Protein AF-A0A1V0TQT6-F1 (afdb_monomer)

Foldseek 3Di:
DDVVVVVVVVVVVVVVVVVVVCVVCLVVVCVVVVHDSVVSVVVVVVVVVCVVCVVVVVVVVCVVPDVPPPDPDPDDPPDD

pLDDT: mean 82.96, std 17.21, range [38.81, 96.62]

Mean predicted aligned error: 9.19 Å

InterPro domains:
  IPR036259 MFS transporter superfamily [G3DSA:1.20.1250.20] (2-75)
  IPR036259 MFS transporter superfamily [SSF103473] (3-67)
  IPR050189 Major Facilitator Superfamily Efflux Transporters [PTHR43124] (1-65)

Organism: NCBI:txid553510

Radius of gyration: 18.06 Å; Cα contacts (8 Å, |Δi|>4): 16; chains: 1; bounding box: 43×36×42 Å

Structure (mmCIF, N/CA/C/O backbone):
data_AF-A0A1V0TQT6-F1
#
_entry.id   AF-A0A1V0TQT6-F1
#
loop_
_atom_site.group_PDB
_atom_site.id
_atom_site.type_symbol
_atom_site.label_atom_id
_atom_site.label_alt_id
_atom_site.label_comp_id
_atom_site.label_asym_id
_atom_site.label_entity_id
_atom_site.label_seq_id
_atom_site.pdbx_PDB_ins_code
_atom_site.Cartn_x
_atom_site.Cartn_y
_atom_site.Cartn_z
_atom_site.occupancy
_atom_site.B_iso_or_equiv
_atom_site.auth_seq_id
_atom_site.auth_comp_id
_atom_site.auth_asym_id
_atom_site.auth_atom_id
_atom_site.pdbx_PDB_model_num
ATOM 1 N N . MET A 1 1 ? 18.448 18.105 -12.543 1.00 77.25 1 MET A N 1
ATOM 2 C CA . MET A 1 1 ? 18.244 16.880 -11.740 1.00 77.25 1 MET A CA 1
ATOM 3 C C . MET A 1 1 ? 18.031 15.717 -12.694 1.00 77.25 1 MET A C 1
ATOM 5 O O . MET A 1 1 ? 17.238 15.889 -13.614 1.00 77.25 1 MET A O 1
ATOM 9 N N . PRO A 1 2 ? 18.749 14.593 -12.557 1.00 91.12 2 PRO A N 1
ATOM 10 C CA . PRO A 1 2 ? 18.584 13.445 -13.446 1.00 91.12 2 PRO A CA 1
ATOM 11 C C . PRO A 1 2 ? 17.146 12.916 -13.380 1.00 91.12 2 PRO A C 1
ATOM 13 O O . PRO A 1 2 ? 16.573 12.783 -12.298 1.00 91.12 2 PRO A O 1
ATOM 16 N N . LEU A 1 3 ? 16.570 12.605 -14.543 1.00 93.12 3 LEU A N 1
ATOM 17 C CA . LEU A 1 3 ? 15.169 12.189 -14.673 1.00 93.12 3 LEU A CA 1
ATOM 18 C C . LEU A 1 3 ? 14.852 10.926 -13.848 1.00 93.12 3 LEU A C 1
ATOM 20 O O . LEU A 1 3 ? 13.754 10.796 -13.317 1.00 93.12 3 LEU A O 1
ATOM 24 N N . ALA A 1 4 ? 15.840 10.041 -13.674 1.00 91.75 4 ALA A N 1
ATOM 25 C CA . ALA A 1 4 ? 15.732 8.843 -12.844 1.00 91.75 4 ALA A CA 1
ATOM 26 C C . ALA A 1 4 ? 15.453 9.156 -11.362 1.00 91.75 4 ALA A C 1
ATOM 28 O O . ALA A 1 4 ? 14.621 8.492 -10.751 1.00 91.75 4 ALA A O 1
ATOM 29 N N . LEU A 1 5 ? 16.080 10.193 -10.790 1.00 93.50 5 LEU A N 1
ATOM 30 C CA . LEU A 1 5 ? 15.820 10.591 -9.399 1.00 93.50 5 LEU A CA 1
ATOM 31 C C . LEU A 1 5 ? 14.438 11.223 -9.241 1.00 93.50 5 LEU A C 1
ATOM 33 O O . LEU A 1 5 ? 13.801 11.024 -8.213 1.00 93.50 5 LEU A O 1
ATOM 37 N N . LEU A 1 6 ? 13.952 11.942 -10.257 1.00 94.75 6 LEU A N 1
ATOM 38 C CA . LEU A 1 6 ? 12.587 12.468 -10.250 1.00 94.75 6 LEU A CA 1
ATOM 39 C C . LEU A 1 6 ? 11.560 11.325 -10.291 1.00 94.75 6 LEU A C 1
ATOM 41 O O . LEU A 1 6 ? 10.622 11.323 -9.501 1.00 94.75 6 LEU A O 1
ATOM 45 N N . ALA A 1 7 ? 11.764 10.327 -11.157 1.00 93.75 7 ALA A N 1
ATOM 46 C CA . ALA A 1 7 ? 10.907 9.143 -11.228 1.00 93.75 7 ALA A CA 1
ATOM 47 C C . ALA A 1 7 ? 10.923 8.337 -9.916 1.00 93.75 7 ALA A C 1
ATOM 49 O O . ALA A 1 7 ? 9.867 7.916 -9.437 1.00 93.75 7 ALA A O 1
ATOM 50 N N . LEU A 1 8 ? 12.101 8.178 -9.299 1.00 94.00 8 LEU A N 1
ATOM 51 C CA . LEU A 1 8 ? 12.248 7.542 -7.990 1.00 94.00 8 LEU A CA 1
ATOM 52 C C . LEU A 1 8 ? 11.512 8.335 -6.900 1.00 94.00 8 LEU A C 1
ATOM 54 O O . LEU A 1 8 ? 10.768 7.748 -6.122 1.00 94.00 8 LEU A O 1
ATOM 58 N N . ALA A 1 9 ? 11.675 9.661 -6.870 1.00 95.75 9 ALA A N 1
ATOM 59 C CA . ALA A 1 9 ? 11.049 10.529 -5.878 1.00 95.75 9 ALA A CA 1
ATOM 60 C C . ALA A 1 9 ? 9.520 10.519 -5.983 1.00 95.75 9 ALA A C 1
ATOM 62 O O . ALA A 1 9 ? 8.847 10.377 -4.968 1.00 95.75 9 ALA A O 1
ATOM 63 N N . ILE A 1 10 ? 8.968 10.611 -7.199 1.00 96.62 10 ILE A N 1
ATOM 64 C CA . ILE A 1 10 ? 7.517 10.530 -7.429 1.00 96.62 10 ILE A CA 1
ATOM 65 C C . ILE A 1 10 ? 6.981 9.169 -6.975 1.00 96.62 10 ILE A C 1
ATOM 67 O O . ILE A 1 10 ? 5.951 9.109 -6.308 1.00 96.62 10 ILE A O 1
ATOM 71 N N . SER A 1 11 ? 7.695 8.084 -7.286 1.00 95.31 11 SER A N 1
ATOM 72 C CA . SER A 1 11 ? 7.291 6.731 -6.886 1.00 95.31 11 SER A CA 1
ATOM 73 C C . SER A 1 11 ? 7.327 6.556 -5.366 1.00 95.31 11 SER A C 1
ATOM 75 O O . SER A 1 11 ? 6.346 6.113 -4.775 1.00 95.31 11 SER A O 1
ATOM 77 N N . ALA A 1 12 ? 8.425 6.955 -4.717 1.00 94.69 12 ALA A N 1
ATOM 78 C CA . ALA A 1 12 ? 8.573 6.884 -3.265 1.00 94.69 12 ALA A CA 1
ATOM 79 C C . ALA A 1 12 ? 7.539 7.759 -2.540 1.00 94.69 12 ALA A C 1
ATOM 81 O O . ALA A 1 12 ? 6.978 7.342 -1.531 1.00 94.69 12 ALA A O 1
ATOM 82 N N . PHE A 1 13 ? 7.240 8.944 -3.078 1.00 94.94 13 PHE A N 1
ATOM 83 C CA . PHE A 1 13 ? 6.200 9.825 -2.552 1.00 94.94 13 PHE A CA 1
ATOM 84 C C . PHE A 1 13 ? 4.801 9.213 -2.693 1.00 94.94 13 PHE A C 1
ATOM 86 O O . PHE A 1 13 ? 4.031 9.206 -1.734 1.00 94.94 13 PHE A O 1
ATOM 93 N N . GLY A 1 14 ? 4.474 8.657 -3.862 1.00 95.00 14 GLY A N 1
ATOM 94 C CA . GLY A 1 14 ? 3.206 7.965 -4.091 1.00 95.00 14 GLY A CA 1
ATOM 95 C C . GLY A 1 14 ? 3.012 6.785 -3.137 1.00 95.00 14 GLY A C 1
ATOM 96 O O . GLY A 1 14 ? 1.975 6.682 -2.493 1.00 95.00 14 GLY A O 1
ATOM 97 N N . ILE A 1 15 ? 4.034 5.943 -2.970 1.00 93.06 15 ILE A N 1
ATOM 98 C CA . ILE A 1 15 ? 3.979 4.810 -2.033 1.00 93.06 15 ILE A CA 1
ATOM 99 C C . ILE A 1 15 ? 3.813 5.317 -0.595 1.00 93.06 15 ILE A C 1
ATOM 101 O O . ILE A 1 15 ? 2.858 4.930 0.078 1.00 93.06 15 ILE A O 1
ATOM 105 N N . GLY A 1 16 ? 4.656 6.256 -0.155 1.00 92.69 16 GLY A N 1
ATOM 106 C CA . GLY A 1 16 ? 4.583 6.798 1.201 1.00 92.69 16 GLY A CA 1
ATOM 107 C C . GLY A 1 16 ? 3.221 7.422 1.512 1.00 92.69 16 GLY A C 1
ATOM 108 O O . GLY A 1 16 ? 2.631 7.134 2.550 1.00 92.69 16 GLY A O 1
ATOM 109 N N . THR A 1 17 ? 2.664 8.225 0.600 1.00 94.44 17 THR A N 1
ATOM 110 C CA . THR A 1 17 ? 1.337 8.837 0.802 1.00 94.44 17 THR A CA 1
ATOM 111 C C . THR A 1 17 ? 0.235 7.796 0.982 1.00 94.44 17 THR A C 1
ATOM 113 O 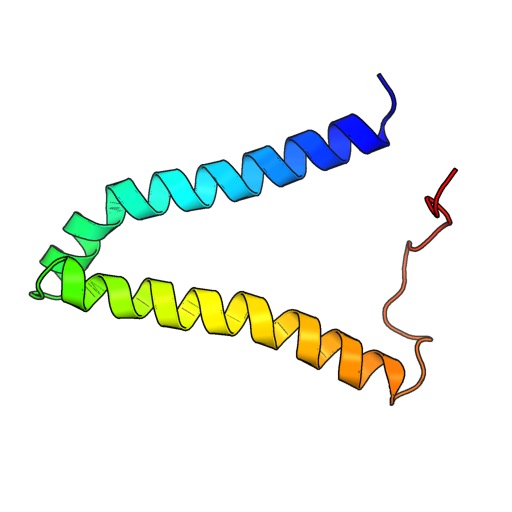O . THR A 1 17 ? -0.598 7.965 1.870 1.00 94.44 17 THR A O 1
ATOM 116 N N . THR A 1 18 ? 0.247 6.696 0.223 1.00 89.69 18 THR A N 1
ATOM 117 C CA . THR A 1 18 ? -0.749 5.627 0.408 1.00 89.69 18 THR A CA 1
ATOM 118 C C . THR A 1 18 ? -0.640 4.937 1.769 1.00 89.69 18 THR A C 1
ATOM 120 O O . THR A 1 18 ? -1.665 4.637 2.379 1.00 89.69 18 THR A O 1
ATOM 123 N N . GLU A 1 19 ? 0.569 4.746 2.299 1.00 89.31 19 GLU A N 1
ATOM 124 C CA . GLU A 1 19 ? 0.779 4.115 3.608 1.00 89.31 19 GLU A CA 1
ATOM 125 C C . GLU A 1 19 ? 0.359 5.031 4.766 1.00 89.31 19 GLU A C 1
ATOM 127 O O . GLU A 1 19 ? -0.335 4.595 5.690 1.00 89.31 19 GLU A O 1
ATOM 132 N N . PHE A 1 20 ? 0.709 6.319 4.698 1.00 89.25 20 PHE A N 1
ATOM 133 C CA . PHE A 1 20 ? 0.329 7.296 5.723 1.00 89.25 20 PHE A CA 1
ATOM 134 C C . PHE A 1 20 ? -1.183 7.537 5.769 1.00 89.25 20 PHE A C 1
ATOM 136 O O . PHE A 1 20 ? -1.760 7.619 6.854 1.00 89.25 20 PHE A O 1
ATOM 143 N N . VAL A 1 21 ? -1.841 7.612 4.608 1.00 93.75 21 VAL A N 1
ATOM 144 C CA . VAL A 1 21 ? -3.302 7.765 4.539 1.00 93.75 21 VAL A CA 1
ATOM 145 C C . VAL A 1 21 ? -4.003 6.538 5.129 1.00 93.75 21 VAL A C 1
ATOM 147 O O . VAL A 1 21 ? -4.936 6.691 5.915 1.00 93.75 21 VAL A O 1
ATOM 150 N N . MET A 1 22 ? -3.530 5.325 4.828 1.00 87.88 22 MET A N 1
ATOM 151 C CA . MET A 1 22 ? -4.124 4.092 5.357 1.00 87.88 22 MET A CA 1
ATOM 152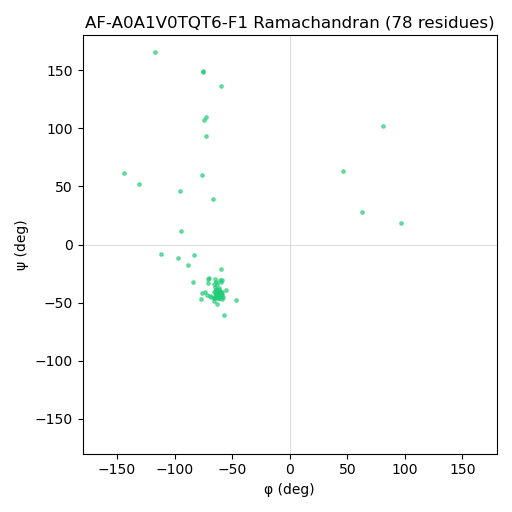 C C . MET A 1 22 ? -4.008 3.974 6.880 1.00 87.88 22 MET A C 1
ATOM 154 O O . MET A 1 22 ? -4.971 3.554 7.515 1.00 87.88 22 MET A O 1
ATOM 158 N N . MET A 1 23 ? -2.892 4.389 7.495 1.00 88.06 23 MET A N 1
ATOM 159 C CA . MET A 1 23 ? -2.794 4.427 8.964 1.00 88.06 23 MET A CA 1
ATOM 160 C C . MET A 1 23 ? -3.824 5.368 9.600 1.00 88.06 23 MET A C 1
ATOM 162 O O . MET A 1 23 ? -4.370 5.045 10.653 1.00 88.06 23 MET A O 1
ATOM 166 N N . GLY A 1 24 ? -4.111 6.507 8.960 1.00 90.81 24 GLY A N 1
ATOM 167 C CA . GLY A 1 24 ? -5.133 7.446 9.427 1.00 90.81 24 GLY A CA 1
ATOM 168 C C . GLY A 1 24 ? -6.564 6.928 9.256 1.00 90.81 24 GLY A C 1
ATOM 169 O O . GLY A 1 24 ? -7.437 7.274 10.045 1.00 90.81 24 GLY A O 1
ATOM 170 N N . LEU A 1 25 ? -6.802 6.083 8.250 1.00 91.94 25 LEU A N 1
ATOM 171 C CA . LEU A 1 25 ? -8.115 5.495 7.969 1.00 91.94 25 LEU A CA 1
ATOM 172 C C . LEU A 1 25 ? -8.373 4.182 8.716 1.00 91.94 25 LEU A C 1
ATOM 174 O O . LEU A 1 25 ? -9.527 3.778 8.834 1.00 91.94 25 LEU A O 1
ATOM 178 N N . LEU A 1 26 ? -7.337 3.516 9.231 1.00 91.06 26 LEU A N 1
ATOM 179 C CA . LEU A 1 26 ? -7.465 2.216 9.893 1.00 91.06 26 LEU A CA 1
ATOM 180 C C . LEU A 1 26 ? -8.470 2.207 11.066 1.00 91.06 26 LEU A C 1
ATOM 182 O O . LEU A 1 26 ? -9.209 1.229 11.168 1.00 91.06 26 LEU A O 1
ATOM 186 N N . PRO A 1 27 ? -8.564 3.252 11.917 1.00 91.75 27 PRO A N 1
ATOM 187 C CA . PRO A 1 27 ? -9.597 3.321 12.952 1.00 91.75 27 PRO A CA 1
ATOM 188 C C . PRO A 1 27 ? -11.017 3.350 12.377 1.00 91.75 27 PRO A C 1
ATOM 190 O O . PRO A 1 27 ? -11.866 2.609 12.854 1.00 91.75 27 PRO A O 1
ATOM 193 N N . ASN A 1 28 ? -11.254 4.109 11.302 1.00 93.75 28 ASN A N 1
ATOM 194 C CA . ASN A 1 28 ? -12.567 4.156 10.647 1.00 93.75 28 ASN A CA 1
ATOM 195 C C . ASN A 1 28 ? -12.934 2.794 10.042 1.00 93.75 28 ASN A C 1
ATOM 197 O O . ASN A 1 28 ? -14.066 2.349 10.157 1.00 93.75 28 ASN A O 1
ATOM 201 N N . VAL A 1 29 ? -11.961 2.102 9.440 1.00 92.06 29 VAL A N 1
ATOM 202 C CA . VAL A 1 29 ? -12.162 0.739 8.920 1.00 92.06 29 VAL A CA 1
ATOM 203 C C . VAL A 1 29 ? -12.492 -0.237 10.051 1.00 92.06 29 VAL A C 1
ATOM 205 O O . VAL A 1 29 ? -13.333 -1.117 9.882 1.00 92.06 29 VAL A O 1
ATOM 208 N N . ALA A 1 30 ? -11.839 -0.095 11.206 1.00 93.56 30 ALA A N 1
ATOM 209 C CA . ALA A 1 30 ? -12.125 -0.908 12.381 1.00 93.56 30 ALA A CA 1
ATOM 210 C C . ALA A 1 30 ? -13.553 -0.661 12.902 1.00 93.56 30 ALA A C 1
ATOM 212 O O . ALA A 1 30 ? -14.271 -1.633 13.146 1.00 93.56 30 ALA A O 1
ATOM 213 N N . ASP A 1 31 ? -13.971 0.607 12.977 1.00 94.50 31 ASP A N 1
ATOM 214 C CA . ASP A 1 31 ? -15.319 1.022 13.379 1.00 94.50 31 ASP A CA 1
ATOM 215 C C . ASP A 1 31 ? -16.391 0.499 12.408 1.00 94.50 31 ASP A C 1
ATOM 217 O O . ASP A 1 31 ? -17.371 -0.102 12.849 1.00 94.50 31 ASP A O 1
ATOM 221 N N . ASP A 1 32 ? -16.175 0.628 11.094 1.00 93.69 32 ASP A N 1
ATOM 222 C CA . ASP A 1 32 ? -17.097 0.142 10.055 1.00 93.69 32 ASP A CA 1
ATOM 223 C C . ASP A 1 32 ? -17.265 -1.388 10.085 1.00 93.69 32 ASP A C 1
ATOM 225 O O . ASP A 1 32 ? -18.343 -1.918 9.809 1.00 93.69 32 ASP A O 1
ATOM 229 N N . LEU A 1 33 ? -16.203 -2.118 10.436 1.00 92.19 33 LEU A N 1
ATOM 230 C CA . LEU A 1 33 ? -16.228 -3.575 10.598 1.00 92.19 33 LEU A CA 1
ATOM 231 C C . LEU A 1 33 ? -16.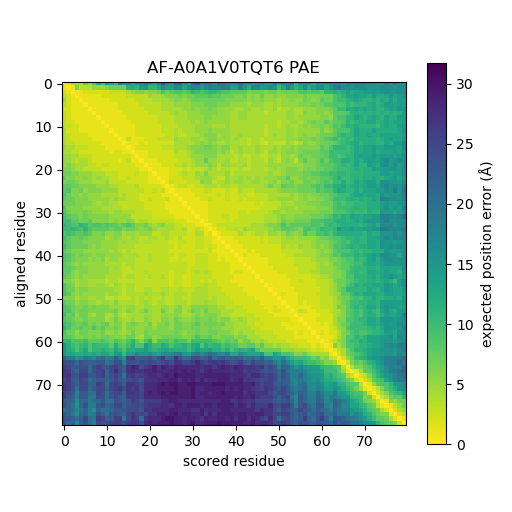750 -4.014 11.978 1.00 92.19 33 LEU A C 1
ATOM 233 O O . LEU A 1 33 ? -16.954 -5.209 12.194 1.00 92.19 33 LEU A O 1
ATOM 237 N N . GLY A 1 34 ? -16.939 -3.086 12.924 1.00 91.19 34 GLY A N 1
ATOM 238 C CA . GLY A 1 34 ? -17.277 -3.390 14.317 1.00 91.19 34 GLY A CA 1
ATOM 239 C C . GLY A 1 34 ? -16.186 -4.184 15.048 1.00 91.19 34 GLY A C 1
ATOM 240 O O . GLY A 1 34 ? -16.485 -4.973 15.945 1.00 91.19 34 GLY A O 1
ATOM 241 N N . THR A 1 35 ? -14.921 -4.027 14.645 1.00 93.31 35 THR A N 1
ATOM 242 C CA . THR A 1 35 ? -13.770 -4.763 15.196 1.00 93.31 35 THR A CA 1
ATOM 243 C C . THR A 1 35 ? -12.774 -3.828 15.872 1.00 93.31 35 THR A C 1
ATOM 245 O O . THR A 1 35 ? -12.810 -2.616 15.701 1.00 93.31 35 THR A O 1
ATOM 248 N N . SER A 1 36 ? -11.847 -4.383 16.654 1.00 93.12 36 SER A N 1
ATOM 249 C CA . SER A 1 36 ? -10.779 -3.577 17.249 1.00 93.12 36 SER A CA 1
ATOM 250 C C . SER A 1 36 ? -9.706 -3.207 16.213 1.00 93.12 36 SER A C 1
ATOM 252 O O . SER A 1 36 ? -9.397 -3.999 15.320 1.00 93.12 36 SER A O 1
ATOM 254 N N . VAL A 1 37 ? -9.072 -2.041 16.374 1.00 91.69 37 VAL A N 1
ATOM 255 C CA . VAL A 1 37 ? -7.946 -1.576 15.537 1.00 91.69 37 VAL A CA 1
ATOM 256 C C . VAL A 1 37 ? -6.856 -2.644 15.313 1.00 91.69 37 VAL A C 1
ATOM 258 O O . VAL A 1 37 ? -6.477 -2.857 14.159 1.00 91.69 37 VAL A O 1
ATOM 261 N N . PRO A 1 38 ? -6.353 -3.370 16.338 1.00 93.06 38 PRO A N 1
ATOM 262 C CA . PRO A 1 38 ? -5.356 -4.417 16.106 1.00 93.06 38 PRO A CA 1
ATOM 263 C C . PRO A 1 38 ? -5.892 -5.585 15.263 1.00 93.06 38 PRO A C 1
ATOM 265 O O . PRO A 1 38 ? -5.139 -6.149 14.472 1.00 93.06 38 PRO A O 1
ATOM 268 N N . THR A 1 39 ? -7.184 -5.917 15.363 1.00 93.06 39 THR A N 1
ATOM 269 C CA . THR A 1 39 ? -7.814 -6.940 14.512 1.00 93.06 39 THR A CA 1
ATOM 270 C C . THR A 1 39 ? -7.904 -6.479 13.057 1.00 93.06 39 THR A C 1
ATOM 272 O O . THR A 1 39 ? -7.534 -7.231 12.156 1.00 93.06 39 THR A O 1
ATOM 275 N N . ALA A 1 40 ? -8.323 -5.233 12.814 1.00 92.44 40 ALA A N 1
ATOM 276 C CA . ALA A 1 40 ? -8.353 -4.643 11.473 1.00 92.44 40 ALA A CA 1
ATOM 277 C C . ALA A 1 40 ? -6.948 -4.579 10.836 1.00 92.44 40 ALA A C 1
ATOM 279 O O . ALA A 1 40 ? -6.797 -4.759 9.626 1.00 92.44 40 ALA A O 1
ATOM 280 N N . GLY A 1 41 ? -5.895 -4.431 11.648 1.00 91.19 41 GLY A N 1
ATOM 281 C CA . GLY A 1 41 ? -4.496 -4.487 11.206 1.00 91.19 41 GLY A CA 1
ATOM 282 C C . GLY A 1 41 ? -4.075 -5.810 10.544 1.00 91.19 41 GLY A C 1
ATOM 283 O O . GLY A 1 41 ? -3.132 -5.830 9.743 1.00 91.19 41 GLY A O 1
ATOM 284 N N . HIS A 1 42 ? -4.789 -6.917 10.782 1.00 93.88 42 HIS A N 1
ATOM 285 C CA . HIS A 1 42 ? -4.537 -8.169 10.060 1.00 93.88 42 HIS A CA 1
ATOM 286 C C . HIS A 1 42 ? -4.835 -8.054 8.559 1.00 93.88 42 HIS A C 1
ATOM 288 O O . HIS A 1 42 ? -4.153 -8.699 7.762 1.00 93.88 42 HIS A O 1
ATOM 294 N N . LEU A 1 43 ? -5.777 -7.193 8.152 1.00 90.62 43 LEU A N 1
ATOM 295 C CA . LEU A 1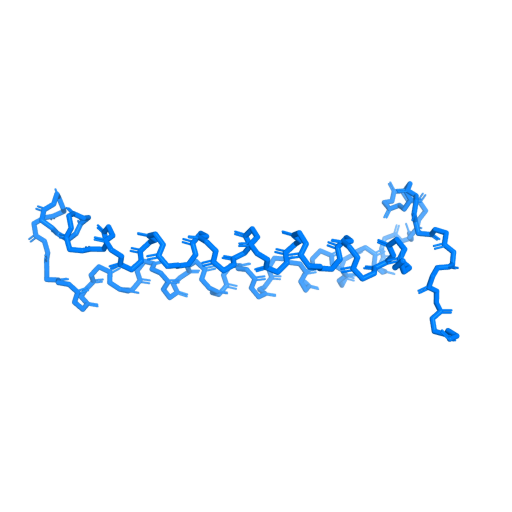 43 ? -6.067 -6.929 6.738 1.00 90.62 43 LEU A CA 1
ATOM 296 C C . LEU A 1 43 ? -4.862 -6.290 6.038 1.00 90.62 43 LEU A C 1
ATOM 298 O O . LEU A 1 43 ? -4.479 -6.703 4.944 1.00 90.62 43 LEU A O 1
ATOM 302 N N . VAL A 1 44 ? -4.214 -5.335 6.709 1.00 90.25 44 VAL A N 1
ATOM 303 C CA . VAL A 1 44 ? -2.987 -4.688 6.221 1.00 90.25 44 VAL A CA 1
ATOM 304 C C . VAL A 1 44 ? -1.846 -5.702 6.127 1.00 90.25 44 VAL A C 1
ATOM 306 O O . VAL A 1 44 ? -1.111 -5.724 5.143 1.00 90.25 44 VAL A O 1
ATOM 309 N N . SER A 1 45 ? -1.730 -6.595 7.112 1.00 93.12 45 SER A N 1
ATOM 310 C CA . SER A 1 45 ? -0.718 -7.661 7.107 1.00 93.12 45 SER A CA 1
ATOM 311 C C . SER A 1 45 ? -0.911 -8.638 5.939 1.00 93.12 45 SER A C 1
ATOM 313 O O . SER A 1 45 ? 0.052 -8.996 5.261 1.00 93.12 45 SER A O 1
ATOM 315 N N . ALA A 1 46 ? -2.155 -9.040 5.660 1.00 94.25 46 ALA A N 1
ATOM 316 C CA . ALA A 1 46 ? -2.487 -9.887 4.515 1.00 94.25 46 ALA A CA 1
ATOM 317 C C . ALA A 1 46 ? -2.178 -9.192 3.175 1.00 94.25 46 ALA A C 1
ATOM 319 O O . ALA A 1 46 ? -1.622 -9.817 2.270 1.00 94.25 46 ALA A O 1
ATOM 320 N N . TYR A 1 47 ? -2.470 -7.892 3.064 1.00 90.81 47 TYR A N 1
ATOM 321 C CA . TYR A 1 47 ? -2.088 -7.085 1.904 1.00 90.81 47 TYR A CA 1
ATOM 322 C C . TYR A 1 47 ? -0.566 -7.032 1.715 1.00 90.81 47 TYR A C 1
ATOM 324 O O . TYR A 1 47 ? -0.085 -7.279 0.611 1.00 90.81 47 TYR A O 1
ATOM 332 N N . ALA A 1 48 ? 0.200 -6.794 2.784 1.00 91.75 48 ALA A N 1
ATOM 333 C CA . ALA A 1 48 ? 1.662 -6.762 2.729 1.00 91.75 48 ALA A CA 1
ATOM 334 C C . ALA A 1 48 ? 2.251 -8.089 2.217 1.00 91.75 48 ALA A C 1
ATOM 336 O O . ALA A 1 48 ? 3.149 -8.085 1.374 1.00 91.75 48 ALA A O 1
ATOM 337 N N . LEU A 1 49 ? 1.697 -9.231 2.645 1.00 95.69 49 LEU A N 1
ATOM 338 C CA . LEU A 1 49 ? 2.064 -10.538 2.090 1.00 95.69 49 LEU A CA 1
ATOM 339 C C . LEU A 1 49 ? 1.759 -10.625 0.590 1.00 95.69 49 LEU A C 1
ATOM 341 O O . LEU A 1 49 ? 2.597 -11.099 -0.174 1.00 95.69 49 LEU A O 1
ATOM 345 N N . GLY A 1 50 ? 0.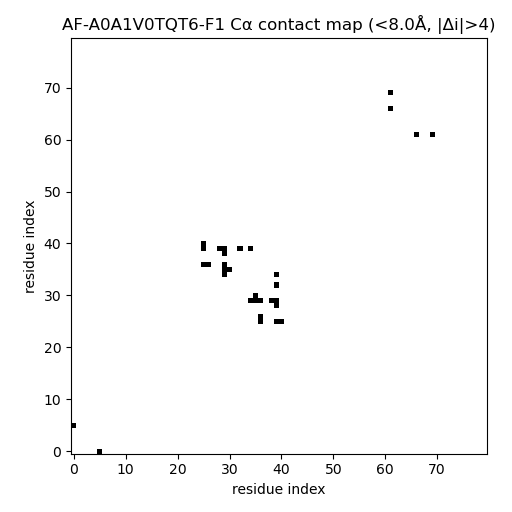602 -10.127 0.150 1.00 92.69 50 GLY A N 1
ATOM 346 C CA . GLY A 1 50 ? 0.252 -10.034 -1.269 1.00 92.69 50 GLY A CA 1
ATOM 347 C C . GLY A 1 50 ? 1.240 -9.189 -2.081 1.00 92.69 50 GLY A C 1
ATOM 348 O O . GLY A 1 50 ? 1.669 -9.614 -3.153 1.00 92.69 50 GLY A O 1
ATOM 349 N N . VAL A 1 51 ? 1.661 -8.036 -1.550 1.00 91.06 51 VAL A N 1
ATOM 350 C CA . VAL A 1 51 ? 2.642 -7.137 -2.186 1.00 91.06 51 VAL A CA 1
ATOM 351 C C . VAL A 1 51 ? 4.027 -7.776 -2.288 1.00 91.06 51 VAL A C 1
ATOM 353 O O . VAL A 1 51 ? 4.725 -7.547 -3.270 1.00 91.06 51 VAL A O 1
ATOM 356 N N . VAL A 1 52 ? 4.431 -8.605 -1.325 1.00 92.38 52 VAL A N 1
ATOM 357 C CA . VAL A 1 52 ? 5.714 -9.326 -1.387 1.00 92.38 52 VAL A CA 1
ATOM 358 C C . VAL A 1 52 ? 5.635 -10.516 -2.344 1.00 92.38 52 VAL A C 1
ATOM 360 O O . VAL A 1 52 ? 6.520 -10.712 -3.180 1.00 92.38 52 VAL A O 1
ATOM 363 N N . ILE A 1 53 ? 4.579 -11.322 -2.241 1.00 95.31 53 ILE A N 1
ATOM 364 C CA . ILE A 1 53 ? 4.454 -12.582 -2.979 1.00 95.31 53 ILE A CA 1
ATOM 365 C C . ILE A 1 53 ? 4.104 -12.334 -4.447 1.00 95.31 53 ILE A C 1
ATOM 367 O O . ILE A 1 53 ? 4.683 -12.984 -5.313 1.00 95.31 53 ILE A O 1
ATOM 371 N N . GLY A 1 54 ? 3.203 -11.399 -4.754 1.00 91.44 54 GLY A N 1
ATOM 372 C CA . GLY A 1 54 ? 2.694 -11.165 -6.109 1.00 91.44 54 GLY A CA 1
ATOM 373 C C . GLY A 1 54 ? 3.794 -10.852 -7.133 1.00 91.44 54 GLY A C 1
ATOM 374 O O . GLY A 1 54 ? 3.983 -11.635 -8.067 1.00 91.44 54 GLY A O 1
ATOM 375 N N . PRO A 1 55 ? 4.571 -9.767 -6.960 1.00 89.62 55 PRO A N 1
ATOM 376 C CA . PRO A 1 55 ? 5.674 -9.412 -7.850 1.00 89.62 55 PRO A CA 1
ATOM 377 C C . PRO A 1 55 ? 6.769 -10.479 -7.878 1.00 89.62 55 PRO A C 1
ATOM 379 O O . PRO A 1 55 ? 7.287 -10.796 -8.946 1.00 89.62 55 PRO A O 1
ATOM 382 N N . SER A 1 56 ? 7.091 -11.081 -6.727 1.00 88.75 56 SER A N 1
ATOM 383 C CA . SER A 1 56 ? 8.102 -12.141 -6.635 1.00 88.75 56 SER A CA 1
ATOM 384 C C . SER A 1 56 ? 7.694 -13.383 -7.431 1.00 88.75 56 SER A C 1
ATOM 386 O O . SER A 1 56 ? 8.505 -13.945 -8.169 1.00 88.75 56 SER A O 1
ATOM 388 N N . ALA A 1 57 ? 6.427 -13.792 -7.337 1.00 90.81 57 ALA A N 1
ATOM 389 C CA . ALA A 1 57 ? 5.869 -14.913 -8.080 1.00 90.81 57 ALA A CA 1
ATOM 390 C C . ALA A 1 57 ? 5.759 -14.596 -9.577 1.00 90.81 57 ALA A C 1
ATOM 392 O O . ALA A 1 57 ? 6.170 -15.412 -10.402 1.00 90.81 57 ALA A O 1
ATOM 393 N N . ALA A 1 58 ? 5.277 -13.400 -9.932 1.00 88.25 58 ALA A N 1
ATOM 394 C CA . ALA A 1 58 ? 5.186 -12.939 -11.315 1.00 88.25 58 ALA A CA 1
ATOM 395 C C . ALA A 1 58 ? 6.567 -12.882 -11.987 1.00 88.25 58 ALA A C 1
ATOM 397 O O . ALA A 1 58 ? 6.727 -13.361 -13.109 1.00 88.25 58 ALA A O 1
ATOM 398 N N . LEU A 1 59 ? 7.589 -12.386 -11.283 1.00 87.00 59 LEU A N 1
ATOM 399 C CA . LEU A 1 59 ? 8.972 -12.383 -11.755 1.00 87.00 59 LEU A CA 1
ATOM 400 C C . LEU A 1 59 ? 9.516 -13.811 -11.911 1.00 87.00 59 LEU A C 1
ATOM 402 O O . LEU A 1 59 ? 10.123 -14.135 -12.934 1.00 87.00 59 LEU A O 1
ATOM 406 N N . CYS A 1 60 ? 9.289 -14.684 -10.925 1.00 88.00 60 CYS A N 1
ATOM 407 C CA . CYS A 1 60 ? 9.702 -16.087 -10.995 1.00 88.00 60 CYS A CA 1
ATOM 408 C C . CYS A 1 60 ? 9.069 -16.820 -12.185 1.00 88.00 60 CYS A C 1
ATOM 410 O O . CYS A 1 60 ? 9.757 -17.575 -12.873 1.00 88.00 60 CYS A O 1
ATOM 412 N N . LEU A 1 61 ? 7.779 -16.598 -12.442 1.00 87.12 61 LEU A N 1
ATOM 413 C CA . LEU A 1 61 ? 7.056 -17.215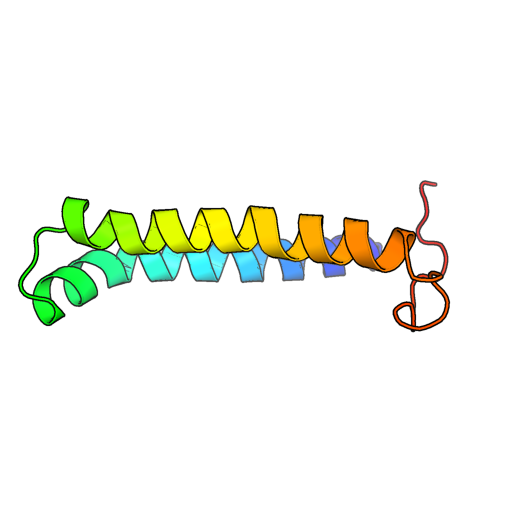 -13.550 1.00 87.12 61 LEU A CA 1
ATOM 414 C C . LEU A 1 61 ? 7.457 -16.607 -14.902 1.00 87.12 61 LEU A C 1
ATOM 416 O O . LEU A 1 61 ? 7.702 -17.345 -15.854 1.00 87.12 61 LEU A O 1
ATOM 420 N N . GLY A 1 62 ? 7.630 -15.284 -14.973 1.00 83.81 62 GLY A N 1
ATOM 421 C CA . GLY A 1 62 ? 8.105 -14.581 -16.168 1.00 83.81 62 GLY A CA 1
ATOM 422 C C . GLY A 1 62 ? 9.495 -15.039 -16.623 1.00 83.81 62 GLY A C 1
ATOM 423 O O . GLY A 1 62 ? 9.756 -15.126 -17.821 1.00 83.81 62 GLY A O 1
ATOM 424 N N . ARG A 1 63 ? 10.370 -15.430 -15.684 1.00 81.12 63 ARG A N 1
ATOM 425 C CA . ARG A 1 63 ? 11.662 -16.069 -15.997 1.00 81.12 63 ARG A CA 1
ATOM 426 C C . ARG A 1 63 ? 11.521 -17.489 -16.556 1.00 81.12 63 ARG A C 1
ATOM 428 O O . ARG A 1 63 ? 12.390 -17.915 -17.310 1.00 81.12 63 ARG A O 1
ATOM 435 N N . ARG A 1 64 ? 10.468 -18.228 -16.187 1.00 70.69 64 ARG A N 1
ATOM 436 C CA . ARG A 1 64 ? 10.232 -19.622 -16.613 1.00 70.69 64 ARG A CA 1
ATOM 437 C C . ARG A 1 64 ? 9.546 -19.726 -17.977 1.00 70.69 64 ARG A C 1
ATOM 439 O O . ARG A 1 64 ? 9.822 -20.672 -18.703 1.00 70.69 64 ARG A O 1
ATOM 446 N N . CYS A 1 65 ? 8.687 -18.771 -18.336 1.00 60.59 65 CYS A N 1
ATOM 447 C CA . CYS A 1 65 ? 7.883 -18.820 -19.566 1.00 60.59 65 CYS A CA 1
ATOM 448 C C . CYS A 1 65 ? 8.492 -18.092 -20.783 1.00 60.59 65 CYS A C 1
ATOM 450 O O . CYS A 1 65 ? 7.815 -17.936 -21.791 1.00 60.59 65 CYS A O 1
ATOM 452 N N . GLY A 1 66 ? 9.764 -17.686 -20.740 1.00 55.72 66 GLY A N 1
ATOM 453 C CA . GLY A 1 66 ? 10.391 -16.932 -21.829 1.00 55.72 66 GLY A CA 1
ATOM 454 C C . GLY A 1 66 ? 10.022 -15.449 -21.757 1.00 55.72 66 GLY A C 1
ATOM 455 O O . GLY A 1 66 ? 8.937 -15.022 -22.139 1.00 55.72 66 GLY A O 1
ATOM 456 N N . PHE A 1 67 ? 10.965 -14.657 -21.255 1.00 52.03 67 PHE A N 1
ATOM 457 C CA . PHE A 1 67 ? 10.904 -13.222 -20.958 1.00 52.03 67 PHE A CA 1
ATOM 458 C C . PHE A 1 67 ? 10.772 -12.315 -22.210 1.00 52.03 67 PHE A C 1
ATOM 460 O O . PHE A 1 67 ? 11.394 -11.264 -22.290 1.00 52.03 67 PHE A O 1
ATOM 467 N N . LEU A 1 68 ? 9.995 -12.693 -23.230 1.00 50.16 68 LEU A N 1
ATOM 468 C CA . LEU A 1 68 ? 9.829 -11.866 -24.436 1.00 50.16 68 LEU A CA 1
ATOM 469 C C . LEU A 1 68 ? 8.568 -10.983 -24.427 1.00 50.16 68 LEU A C 1
ATOM 471 O O . LEU A 1 68 ? 8.454 -10.097 -25.266 1.00 50.16 68 LEU A O 1
ATOM 475 N N . ALA A 1 69 ? 7.625 -11.189 -23.499 1.00 51.53 69 ALA A N 1
ATOM 476 C CA . ALA A 1 69 ? 6.287 -10.584 -23.592 1.00 51.53 69 ALA A CA 1
ATOM 477 C C . ALA A 1 69 ? 5.951 -9.499 -22.543 1.00 51.53 69 ALA A C 1
ATOM 479 O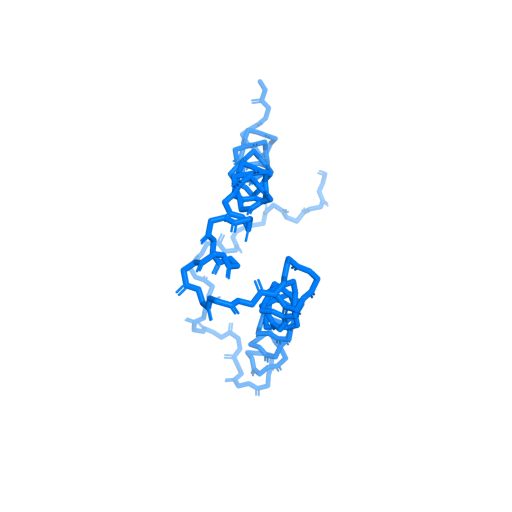 O . ALA A 1 69 ? 4.930 -8.834 -22.680 1.00 51.53 69 ALA A O 1
ATOM 480 N N . VAL A 1 70 ? 6.785 -9.275 -21.517 1.00 51.78 70 VAL A N 1
ATOM 481 C CA . VAL A 1 70 ? 6.533 -8.255 -20.468 1.00 51.78 70 VAL A CA 1
ATOM 482 C C . VAL A 1 70 ? 7.770 -7.382 -20.262 1.00 51.78 70 VAL A C 1
ATOM 484 O O . VAL A 1 70 ? 8.294 -7.232 -19.165 1.00 51.78 70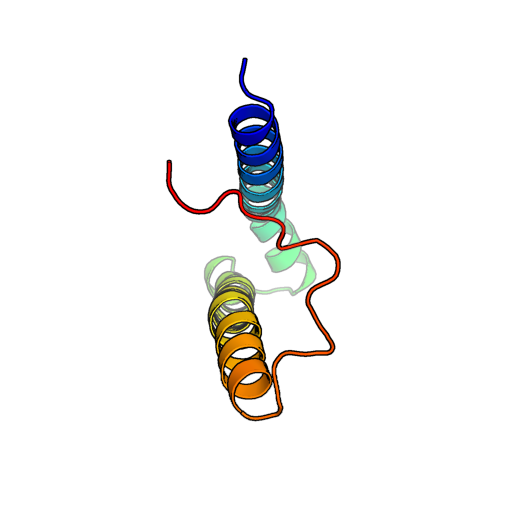 VAL A O 1
ATOM 487 N N . ALA A 1 71 ? 8.293 -6.824 -21.347 1.00 47.00 71 ALA A N 1
ATOM 488 C CA . ALA A 1 71 ? 9.267 -5.745 -21.258 1.00 47.00 71 ALA A CA 1
ATOM 489 C C . ALA A 1 71 ? 9.075 -4.717 -22.384 1.00 47.00 71 ALA A C 1
ATOM 491 O O . ALA A 1 71 ? 9.996 -4.500 -23.171 1.00 47.00 71 ALA A O 1
ATOM 492 N N . PRO A 1 72 ? 7.925 -4.022 -22.494 1.00 46.81 72 PRO A N 1
ATOM 493 C CA . PRO A 1 72 ? 7.956 -2.731 -23.149 1.00 46.81 72 PRO A CA 1
ATOM 494 C C . PRO A 1 72 ? 8.609 -1.752 -22.157 1.00 46.81 72 PRO A C 1
ATOM 496 O O . PRO A 1 72 ? 8.006 -1.391 -21.155 1.00 46.81 72 PRO A O 1
ATOM 499 N N . ALA A 1 73 ? 9.852 -1.346 -22.431 1.00 50.81 73 ALA A N 1
ATOM 500 C CA . ALA A 1 73 ? 10.591 -0.260 -21.759 1.00 50.81 73 ALA A CA 1
ATOM 501 C C . ALA A 1 73 ? 11.575 -0.588 -20.614 1.00 50.81 73 ALA A C 1
ATOM 503 O O . ALA A 1 73 ? 12.056 0.339 -19.965 1.00 50.81 73 ALA A O 1
ATOM 504 N N . ALA A 1 74 ? 12.044 -1.832 -20.468 1.00 49.66 74 ALA A N 1
ATOM 505 C CA . ALA A 1 74 ? 13.350 -2.078 -19.835 1.00 49.66 74 ALA A CA 1
ATOM 506 C C . ALA A 1 74 ? 14.490 -1.735 -20.820 1.00 49.66 74 ALA A C 1
ATOM 508 O O . ALA A 1 74 ? 15.274 -2.586 -21.231 1.00 49.66 74 ALA A O 1
ATOM 509 N N . ARG A 1 75 ? 14.547 -0.475 -21.269 1.00 44.62 75 ARG A N 1
ATOM 510 C CA . ARG A 1 75 ? 15.770 0.090 -21.853 1.00 44.62 75 ARG A CA 1
ATOM 511 C C . ARG A 1 75 ? 16.754 0.385 -20.715 1.00 44.62 75 AR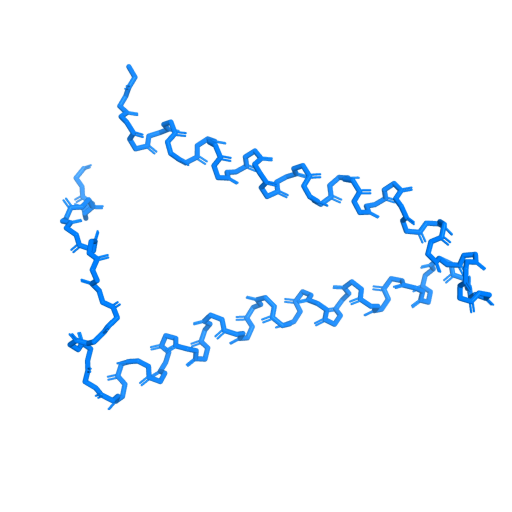G A C 1
ATOM 513 O O . ARG A 1 75 ? 16.315 0.656 -19.598 1.00 44.62 75 ARG A O 1
ATOM 520 N N . PRO A 1 76 ? 18.068 0.292 -20.970 1.00 48.03 76 PRO A N 1
ATOM 521 C CA . PRO A 1 76 ? 19.079 0.162 -19.936 1.00 48.03 76 PRO A CA 1
ATOM 522 C C . PRO A 1 76 ? 19.245 1.489 -19.194 1.00 48.03 76 PRO A C 1
ATOM 524 O O . PRO A 1 76 ? 20.038 2.339 -19.570 1.00 48.03 76 PRO A O 1
ATOM 527 N N . VAL A 1 77 ? 18.518 1.641 -18.096 1.00 52.97 77 VAL A N 1
ATOM 528 C CA . VAL A 1 77 ? 19.033 2.306 -16.894 1.00 52.97 77 VAL A CA 1
ATOM 529 C C . VAL A 1 77 ? 19.557 1.221 -15.949 1.00 52.97 77 VAL A C 1
ATOM 531 O O . VAL A 1 77 ? 19.250 1.166 -14.765 1.00 52.97 77 VAL A O 1
ATOM 534 N N . CYS A 1 78 ? 20.320 0.284 -16.516 1.00 45.94 78 CYS A N 1
ATOM 535 C CA . CYS A 1 78 ? 21.215 -0.569 -15.759 1.00 45.94 78 CYS A CA 1
ATOM 536 C C . CYS A 1 78 ? 22.398 0.295 -15.325 1.00 45.94 78 CYS A C 1
ATOM 538 O O . CYS A 1 78 ? 23.206 0.665 -16.169 1.00 45.94 78 CYS A O 1
ATOM 540 N N . PHE A 1 79 ? 22.475 0.572 -14.023 1.00 48.12 79 PHE A N 1
ATOM 541 C CA . PHE A 1 79 ? 23.726 0.474 -13.267 1.00 48.12 79 PHE A CA 1
ATOM 542 C C . PHE A 1 79 ? 24.952 1.118 -13.952 1.00 48.12 79 PHE A C 1
ATOM 544 O O . PHE A 1 79 ? 25.917 0.439 -14.300 1.00 48.12 79 PHE A O 1
ATOM 551 N N . ALA A 1 80 ? 24.892 2.433 -14.148 1.00 38.81 80 ALA A N 1
ATOM 552 C CA . ALA A 1 80 ? 26.055 3.295 -14.336 1.00 38.81 80 ALA A CA 1
ATOM 553 C C . ALA A 1 80 ? 25.961 4.441 -13.327 1.00 38.81 80 ALA A C 1
ATOM 555 O O . ALA A 1 80 ? 24.823 4.931 -13.122 1.00 38.81 80 ALA A O 1
#

Secondary structure (DSSP, 8-state):
--HHHHHHHHHHHHHHHHHHHHHHHHHHHHHHTTS-HHHHHHHHHHHHHHHHHHHHHHHHHHHHS-TTSS-SS-------

Solvent-accessible surface area (backbone atoms only — not comparable to full-atom values): 4840 Å² total; per-residue (Å²): 130,63,67,66,60,53,55,50,47,55,50,53,50,54,54,49,51,56,53,57,52,47,66,71,43,41,56,58,54,7,58,78,69,74,47,53,53,76,62,44,47,50,58,56,52,55,48,52,51,47,65,56,46,50,60,54,49,52,51,57,48,42,67,70,73,59,76,80,82,85,61,93,75,80,61,86,82,68,91,124

Sequence (80 aa):
MPLALLALAISAFGIGTTEFVMMGLLPNVADDLGTSVPTAGHLVSAYALGVVIGPSAALCLGRRCGFLAVAPAARPVCFA